Protein AF-A0A527HBV7-F1 (afdb_monomer_lite)

Structure (mmCIF, N/CA/C/O backbone):
data_AF-A0A527HBV7-F1
#
_entry.id   AF-A0A527HBV7-F1
#
loop_
_atom_site.group_PDB
_atom_site.id
_atom_site.type_symbol
_atom_site.label_atom_id
_atom_site.label_alt_id
_atom_site.label_comp_id
_atom_site.label_asym_id
_atom_site.label_entity_id
_atom_site.label_seq_id
_atom_site.pdbx_PDB_ins_code
_atom_site.Cartn_x
_atom_site.Cartn_y
_atom_site.Cartn_z
_atom_site.occupancy
_atom_site.B_iso_or_equiv
_atom_site.auth_seq_id
_atom_site.auth_comp_id
_atom_site.auth_asym_id
_atom_site.auth_atom_id
_atom_site.pdbx_PDB_model_num
ATOM 1 N N . MET A 1 1 ? 36.853 -16.652 -9.751 1.00 34.62 1 MET A N 1
ATOM 2 C CA . MET A 1 1 ? 35.668 -16.630 -10.630 1.00 34.62 1 MET A CA 1
ATOM 3 C C . MET A 1 1 ? 34.472 -17.006 -9.772 1.00 34.62 1 MET A C 1
ATOM 5 O O . MET A 1 1 ? 34.396 -18.146 -9.344 1.00 34.62 1 MET A O 1
ATOM 9 N N . ALA A 1 2 ? 33.659 -16.024 -9.376 1.00 39.72 2 ALA A N 1
ATOM 10 C CA . ALA A 1 2 ? 32.549 -16.206 -8.439 1.00 39.72 2 ALA A CA 1
ATOM 11 C C . ALA A 1 2 ? 31.229 -16.250 -9.221 1.00 39.72 2 ALA A C 1
ATOM 13 O O . ALA A 1 2 ? 30.646 -15.218 -9.546 1.00 39.72 2 ALA A O 1
ATOM 14 N N . GLU A 1 3 ? 30.794 -17.458 -9.561 1.00 42.59 3 GLU A N 1
ATOM 15 C CA . GLU A 1 3 ? 29.516 -17.732 -10.215 1.00 42.59 3 GLU A CA 1
ATOM 16 C C . GLU A 1 3 ? 28.474 -17.983 -9.114 1.00 42.59 3 GLU A C 1
ATOM 18 O O . GLU A 1 3 ? 28.363 -19.090 -8.597 1.00 42.59 3 GLU A O 1
ATOM 23 N N . GLY A 1 4 ? 27.773 -16.941 -8.657 1.00 39.84 4 GLY A N 1
ATOM 24 C CA . GLY A 1 4 ? 26.868 -17.102 -7.510 1.00 39.84 4 GLY A CA 1
ATOM 25 C C . GLY A 1 4 ? 25.783 -16.047 -7.312 1.00 39.84 4 GLY A C 1
ATOM 26 O O . GLY A 1 4 ? 25.232 -15.981 -6.223 1.00 39.84 4 GLY A O 1
ATOM 27 N N . SER A 1 5 ? 25.463 -15.213 -8.312 1.00 44.16 5 SER A N 1
ATOM 28 C CA . SER A 1 5 ? 24.496 -14.106 -8.128 1.00 44.16 5 SER A CA 1
ATOM 29 C C . SER A 1 5 ? 23.471 -13.924 -9.265 1.00 44.16 5 SER A C 1
ATOM 31 O O . SER A 1 5 ? 22.804 -12.896 -9.318 1.00 44.16 5 SER A O 1
ATOM 33 N N . ARG A 1 6 ? 23.319 -14.874 -10.202 1.00 46.75 6 ARG A N 1
ATOM 34 C CA . ARG A 1 6 ? 22.476 -14.681 -11.408 1.00 46.75 6 ARG A CA 1
ATOM 35 C C . ARG A 1 6 ? 21.042 -15.240 -11.316 1.00 46.75 6 ARG A C 1
ATOM 37 O O . ARG A 1 6 ? 20.349 -15.224 -12.318 1.00 46.75 6 ARG A O 1
ATOM 44 N N . ASN A 1 7 ? 20.569 -15.741 -10.173 1.00 44.84 7 ASN A N 1
ATOM 45 C CA . ASN A 1 7 ? 19.271 -16.440 -10.122 1.00 44.84 7 ASN A CA 1
ATOM 46 C C . ASN A 1 7 ? 18.417 -16.102 -8.886 1.00 44.84 7 ASN A C 1
ATOM 48 O O . ASN A 1 7 ? 17.815 -16.993 -8.294 1.00 44.84 7 ASN A O 1
ATOM 52 N N . GLU A 1 8 ? 18.306 -14.831 -8.499 1.00 52.16 8 GLU A N 1
ATOM 53 C CA . GLU A 1 8 ? 17.054 -14.412 -7.852 1.00 52.16 8 GLU A CA 1
ATOM 54 C C . GLU A 1 8 ? 16.021 -14.252 -8.973 1.00 52.16 8 GLU A C 1
ATOM 56 O O . GLU A 1 8 ? 16.289 -13.515 -9.928 1.00 52.16 8 GLU A O 1
ATOM 61 N N . PRO A 1 9 ? 14.890 -14.983 -8.952 1.00 56.53 9 PRO A N 1
ATOM 62 C CA . PRO A 1 9 ? 13.933 -14.927 -10.044 1.00 56.53 9 PRO A CA 1
ATOM 63 C C . PRO A 1 9 ? 13.414 -13.496 -10.160 1.00 56.53 9 PRO A C 1
ATOM 65 O O . PRO A 1 9 ? 12.757 -12.981 -9.254 1.00 56.53 9 PRO A O 1
ATOM 68 N N . ALA A 1 10 ? 13.733 -12.843 -11.278 1.00 72.06 10 ALA A N 1
ATOM 69 C CA . ALA A 1 10 ? 13.169 -11.548 -11.607 1.00 72.06 10 ALA A CA 1
ATOM 70 C C . ALA A 1 10 ? 11.639 -11.675 -11.575 1.00 72.06 10 ALA A C 1
ATOM 72 O O . ALA A 1 10 ? 11.065 -12.523 -12.261 1.00 72.06 10 ALA A O 1
ATOM 73 N N . MET A 1 11 ? 10.986 -10.872 -10.735 1.00 82.94 11 MET A N 1
ATOM 74 C CA . MET A 1 11 ? 9.534 -10.903 -10.606 1.00 82.94 11 MET A CA 1
ATOM 75 C C . MET A 1 11 ? 8.890 -10.534 -11.945 1.00 82.94 11 MET A C 1
ATOM 77 O O . MET A 1 11 ? 9.248 -9.531 -12.560 1.00 82.94 11 MET A O 1
ATOM 81 N N . ASP A 1 12 ? 7.930 -11.342 -12.391 1.00 90.62 12 ASP A N 1
ATOM 82 C CA . ASP A 1 12 ? 7.167 -11.057 -13.603 1.00 90.62 12 ASP A CA 1
ATOM 83 C C . ASP A 1 12 ? 6.135 -9.940 -13.367 1.00 90.62 12 ASP A C 1
ATOM 85 O O . ASP A 1 12 ? 5.543 -9.820 -12.288 1.00 90.62 12 ASP A O 1
ATOM 89 N N . ALA A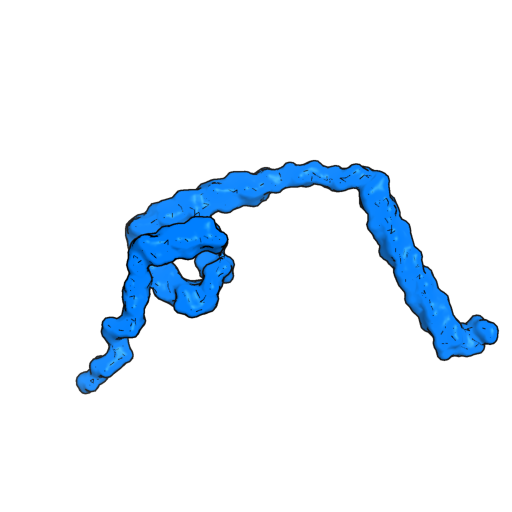 1 13 ? 5.855 -9.160 -14.412 1.00 91.25 13 ALA A N 1
ATOM 90 C CA . ALA A 1 13 ? 4.904 -8.055 -14.371 1.00 91.25 13 ALA A CA 1
ATOM 91 C C . ALA A 1 13 ? 3.490 -8.518 -13.996 1.00 91.25 13 ALA A C 1
ATOM 93 O O . ALA A 1 13 ? 2.790 -7.833 -13.247 1.00 91.25 13 ALA A O 1
ATOM 94 N N . ARG A 1 14 ? 3.069 -9.702 -14.468 1.00 92.94 14 ARG A N 1
ATOM 95 C CA . ARG A 1 14 ? 1.755 -10.259 -14.123 1.00 92.94 14 ARG A CA 1
ATOM 96 C C . ARG A 1 14 ? 1.682 -10.610 -12.642 1.00 92.94 14 ARG A C 1
ATOM 98 O O . ARG A 1 14 ? 0.683 -10.304 -11.995 1.00 92.94 14 ARG A O 1
ATOM 105 N N . ARG A 1 15 ? 2.737 -11.224 -12.094 1.00 93.12 15 ARG A N 1
ATOM 106 C CA . ARG A 1 15 ? 2.821 -11.565 -10.666 1.00 93.12 15 ARG A CA 1
ATOM 107 C C . ARG A 1 15 ? 2.798 -10.307 -9.802 1.00 93.12 15 ARG A C 1
ATOM 109 O O . ARG A 1 15 ? 2.022 -10.248 -8.851 1.00 93.12 15 ARG A O 1
ATOM 116 N N . PHE A 1 16 ? 3.572 -9.293 -10.182 1.00 94.75 16 PHE A N 1
ATOM 117 C CA . PHE A 1 16 ? 3.598 -7.997 -9.508 1.00 94.75 16 PHE A CA 1
ATOM 118 C C . PHE A 1 16 ? 2.216 -7.323 -9.509 1.00 94.75 16 PHE A C 1
ATOM 120 O O . PHE A 1 16 ? 1.757 -6.848 -8.473 1.00 94.75 16 PHE A O 1
ATOM 127 N N . ALA A 1 17 ? 1.506 -7.342 -10.643 1.00 94.62 17 ALA A N 1
ATOM 128 C CA . ALA A 1 17 ? 0.157 -6.787 -10.748 1.00 94.62 17 ALA A CA 1
ATOM 129 C C . ALA A 1 17 ? -0.869 -7.523 -9.874 1.00 94.62 17 ALA A C 1
ATOM 131 O O . ALA A 1 17 ? -1.761 -6.886 -9.317 1.00 94.62 17 ALA A O 1
ATOM 132 N N . VAL A 1 18 ? -0.764 -8.849 -9.745 1.00 95.50 18 VAL A N 1
ATOM 133 C CA . VAL A 1 18 ? -1.634 -9.632 -8.850 1.00 95.50 18 VAL A CA 1
ATOM 134 C C . VAL A 1 18 ? -1.381 -9.259 -7.390 1.00 95.50 18 VAL A C 1
ATOM 136 O O . VAL A 1 18 ? -2.333 -9.047 -6.643 1.00 95.50 18 VAL A O 1
ATOM 139 N N . LEU A 1 19 ? -0.113 -9.128 -6.989 1.00 95.31 19 LEU A N 1
ATOM 140 C CA . LEU A 1 19 ? 0.247 -8.723 -5.629 1.00 95.31 19 LEU A CA 1
ATOM 141 C C . LEU A 1 19 ? -0.235 -7.302 -5.313 1.00 95.31 19 LEU A C 1
ATOM 143 O O . LEU A 1 19 ? -0.857 -7.095 -4.275 1.00 95.31 19 LEU A O 1
ATOM 147 N N . ALA A 1 20 ? -0.037 -6.353 -6.231 1.00 95.19 20 ALA A N 1
ATOM 148 C CA . ALA A 1 20 ? -0.498 -4.976 -6.064 1.00 95.19 20 ALA A CA 1
ATOM 149 C C . ALA A 1 20 ? -2.029 -4.868 -5.957 1.00 95.19 20 ALA A C 1
ATOM 151 O O . ALA A 1 20 ? -2.534 -4.051 -5.195 1.00 95.19 20 ALA A O 1
ATOM 152 N N . GLN A 1 21 ? -2.779 -5.703 -6.682 1.00 93.38 21 GLN A N 1
ATOM 153 C CA . GLN A 1 21 ? -4.243 -5.748 -6.573 1.00 93.38 21 GLN A CA 1
ATOM 154 C C . GLN A 1 21 ? -4.723 -6.370 -5.257 1.00 93.38 21 GLN A C 1
ATOM 156 O O . GLN A 1 21 ? -5.746 -5.950 -4.727 1.00 93.38 21 GLN A O 1
ATOM 161 N N . ALA A 1 22 ? -4.009 -7.370 -4.734 1.00 94.62 22 ALA A N 1
ATOM 162 C CA . ALA A 1 22 ? -4.402 -8.071 -3.512 1.00 94.62 22 ALA A CA 1
ATOM 163 C C . ALA A 1 22 ? -4.006 -7.323 -2.227 1.00 94.62 22 ALA A C 1
ATOM 165 O O . ALA A 1 22 ? -4.756 -7.338 -1.255 1.00 94.62 22 ALA A O 1
ATOM 166 N N . TYR A 1 23 ? -2.828 -6.690 -2.213 1.00 93.12 23 TYR A N 1
ATOM 167 C CA . TYR A 1 23 ? -2.235 -6.078 -1.016 1.00 93.12 23 TYR A CA 1
ATOM 168 C C . TYR A 1 23 ? -2.142 -4.545 -1.076 1.00 93.12 23 TYR A C 1
ATOM 170 O O . TYR A 1 23 ? -1.781 -3.917 -0.076 1.00 93.12 23 TYR A O 1
ATOM 178 N N . GLY A 1 24 ? -2.467 -3.942 -2.220 1.00 93.56 24 GLY A N 1
ATOM 179 C CA . GLY A 1 24 ? -2.345 -2.506 -2.458 1.00 93.56 24 GLY A CA 1
ATOM 180 C C . GLY A 1 24 ? -0.949 -2.083 -2.920 1.00 93.56 24 GLY A C 1
ATOM 181 O O . GLY A 1 24 ? -0.043 -2.898 -3.140 1.00 93.56 24 GLY A O 1
ATOM 182 N N . GLY A 1 25 ? -0.776 -0.770 -3.072 1.00 93.06 25 GLY A N 1
ATOM 183 C CA . GLY A 1 25 ? 0.451 -0.141 -3.562 1.00 93.06 25 GLY A CA 1
ATOM 184 C C . GLY A 1 25 ? 1.592 -0.073 -2.538 1.00 93.06 25 GLY A C 1
ATOM 185 O O . GLY A 1 25 ? 2.720 0.258 -2.900 1.00 93.06 25 GLY A O 1
ATOM 186 N N . ASP A 1 26 ? 1.330 -0.385 -1.267 1.00 92.75 26 ASP A N 1
ATOM 187 C CA . ASP A 1 26 ? 2.341 -0.387 -0.206 1.00 92.75 26 ASP A CA 1
ATOM 188 C C . ASP A 1 26 ? 3.041 -1.751 -0.100 1.00 92.75 26 ASP A C 1
ATOM 190 O O . ASP A 1 26 ? 2.504 -2.710 0.460 1.00 92.75 26 ASP A O 1
ATOM 194 N N . LEU A 1 27 ? 4.288 -1.816 -0.579 1.00 92.25 27 LEU A N 1
ATOM 195 C CA . LEU A 1 27 ? 5.133 -3.019 -0.545 1.00 92.25 27 LEU A CA 1
ATOM 196 C C . LEU A 1 27 ? 5.354 -3.573 0.873 1.00 92.25 27 LEU A C 1
ATOM 198 O O . LEU A 1 27 ? 5.653 -4.755 1.029 1.00 92.25 27 LEU A O 1
ATOM 202 N N . ARG A 1 28 ? 5.188 -2.765 1.929 1.00 91.88 28 ARG A N 1
ATOM 203 C CA . ARG A 1 28 ? 5.314 -3.240 3.319 1.00 91.88 28 ARG A CA 1
ATOM 204 C C . ARG A 1 28 ? 4.185 -4.191 3.713 1.00 91.88 28 ARG A C 1
ATOM 206 O O . ARG A 1 28 ? 4.366 -4.996 4.621 1.00 91.88 28 ARG A O 1
ATOM 213 N N . ARG A 1 29 ? 3.031 -4.100 3.042 1.00 90.69 29 ARG A N 1
ATOM 214 C CA . ARG A 1 29 ? 1.867 -4.975 3.264 1.00 90.69 29 ARG A CA 1
ATOM 215 C C . ARG A 1 29 ? 2.008 -6.324 2.557 1.00 90.69 29 ARG A C 1
ATOM 217 O O . ARG A 1 29 ? 1.199 -7.218 2.788 1.00 90.69 29 ARG A O 1
ATOM 224 N N . TRP A 1 30 ? 3.009 -6.473 1.690 1.00 94.06 30 TRP A N 1
ATOM 225 C CA . TRP A 1 30 ? 3.188 -7.674 0.886 1.00 94.06 30 TRP A CA 1
ATOM 226 C C . TRP A 1 30 ? 3.808 -8.821 1.703 1.00 94.06 30 TRP A C 1
ATOM 228 O O . TRP A 1 30 ? 4.542 -8.577 2.675 1.00 94.06 30 TRP A O 1
ATOM 238 N N . PRO A 1 31 ? 3.565 -10.084 1.297 1.00 94.19 31 PRO A N 1
ATOM 239 C CA . PRO A 1 31 ? 4.224 -11.249 1.882 1.00 94.19 31 PRO A CA 1
ATOM 240 C C . PRO A 1 31 ? 5.750 -11.104 1.868 1.00 94.19 31 PRO A C 1
ATOM 242 O O . PRO A 1 31 ? 6.316 -10.717 0.849 1.00 94.19 31 PRO A O 1
ATOM 245 N N . GLU A 1 32 ? 6.420 -11.452 2.976 1.00 93.50 32 GLU A N 1
ATOM 246 C CA . GLU A 1 32 ? 7.878 -11.281 3.154 1.00 93.50 32 GLU A CA 1
ATOM 247 C C . GLU A 1 32 ? 8.686 -11.862 1.985 1.00 93.50 32 GLU A C 1
ATOM 249 O O . GLU A 1 32 ? 9.560 -11.191 1.444 1.00 93.50 32 GLU A O 1
ATOM 254 N N . ALA A 1 33 ? 8.321 -13.068 1.537 1.00 90.62 33 ALA A N 1
ATOM 255 C CA . ALA A 1 33 ? 8.989 -13.770 0.442 1.00 90.62 33 ALA A CA 1
ATOM 256 C C . ALA A 1 33 ? 8.999 -12.988 -0.885 1.00 90.62 33 ALA A C 1
ATOM 258 O O . ALA A 1 33 ? 9.880 -13.193 -1.712 1.00 90.62 33 ALA A O 1
ATOM 259 N N . GLU A 1 34 ? 8.037 -12.087 -1.087 1.00 91.00 34 GLU A N 1
ATOM 260 C CA . GLU A 1 34 ? 7.849 -11.345 -2.335 1.00 91.00 34 GLU A CA 1
ATOM 261 C C . GLU A 1 34 ? 8.333 -9.887 -2.228 1.00 91.00 34 GLU A C 1
ATOM 263 O O . GLU A 1 34 ? 8.422 -9.196 -3.242 1.00 91.00 34 GLU A O 1
ATOM 268 N N . ARG A 1 35 ? 8.670 -9.385 -1.026 1.00 92.62 35 ARG A N 1
ATOM 269 C CA . ARG A 1 35 ? 9.021 -7.963 -0.833 1.00 92.62 35 ARG A CA 1
ATOM 270 C C . ARG A 1 35 ? 10.317 -7.570 -1.525 1.00 92.62 35 ARG A C 1
ATOM 272 O O . ARG A 1 35 ? 10.370 -6.509 -2.144 1.00 92.62 35 ARG A O 1
ATOM 279 N N . MET A 1 36 ? 11.351 -8.406 -1.435 1.00 91.44 36 MET A N 1
ATOM 280 C CA . MET A 1 36 ? 12.645 -8.131 -2.071 1.00 91.44 36 MET A CA 1
ATOM 281 C C . MET A 1 36 ? 12.500 -8.070 -3.594 1.00 91.44 36 MET A C 1
ATOM 283 O O . MET A 1 36 ? 12.828 -7.056 -4.212 1.00 91.44 36 MET A O 1
ATOM 287 N N . ALA A 1 37 ? 11.907 -9.105 -4.191 1.00 90.44 37 ALA A N 1
ATOM 288 C CA . ALA A 1 37 ? 11.670 -9.176 -5.630 1.00 90.44 37 ALA A CA 1
ATOM 289 C C . ALA A 1 37 ? 10.712 -8.069 -6.119 1.00 90.44 37 ALA A C 1
ATOM 291 O O . ALA A 1 37 ? 10.949 -7.450 -7.160 1.00 90.44 37 ALA A O 1
ATOM 292 N N . GLY A 1 38 ? 9.684 -7.745 -5.328 1.00 91.62 38 GLY A N 1
ATOM 293 C CA . GLY A 1 38 ? 8.784 -6.622 -5.579 1.00 91.62 38 GLY A CA 1
ATOM 294 C C . GLY A 1 38 ? 9.493 -5.268 -5.536 1.00 91.62 38 GLY A C 1
ATOM 295 O O . GLY A 1 38 ? 9.269 -4.438 -6.411 1.00 91.62 38 GLY A O 1
ATOM 296 N N . THR A 1 39 ? 10.403 -5.048 -4.586 1.00 93.38 39 THR A N 1
ATOM 297 C CA . THR A 1 39 ? 11.181 -3.799 -4.480 1.00 93.38 39 THR A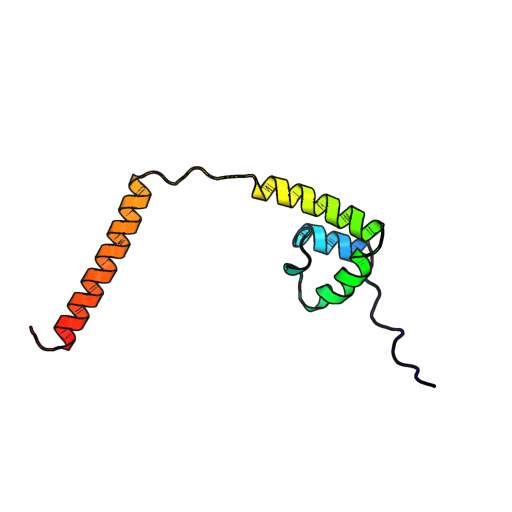 CA 1
ATOM 298 C C . THR A 1 39 ? 12.080 -3.599 -5.699 1.00 93.38 39 THR A C 1
ATOM 300 O O . THR A 1 39 ? 12.138 -2.500 -6.252 1.00 93.38 39 THR A O 1
ATOM 303 N N . VAL A 1 40 ? 12.727 -4.669 -6.170 1.00 93.06 40 VAL A N 1
ATOM 304 C CA . VAL A 1 40 ? 13.541 -4.637 -7.394 1.00 93.06 40 VAL A CA 1
ATOM 305 C C . VAL A 1 40 ? 12.673 -4.318 -8.616 1.00 93.06 40 VAL A C 1
ATOM 307 O O . VAL A 1 40 ? 13.010 -3.427 -9.397 1.00 93.06 40 VAL A O 1
ATOM 310 N N . PHE A 1 41 ? 11.519 -4.977 -8.769 1.00 92.44 41 PHE A N 1
ATOM 311 C CA . PHE A 1 41 ? 10.624 -4.730 -9.904 1.00 92.44 41 PHE A CA 1
ATOM 312 C C . PHE A 1 41 ? 9.969 -3.342 -9.863 1.00 92.44 41 PHE A C 1
ATOM 314 O O . PHE A 1 41 ? 9.776 -2.715 -10.908 1.00 92.44 41 PHE A O 1
ATOM 321 N N . ALA A 1 4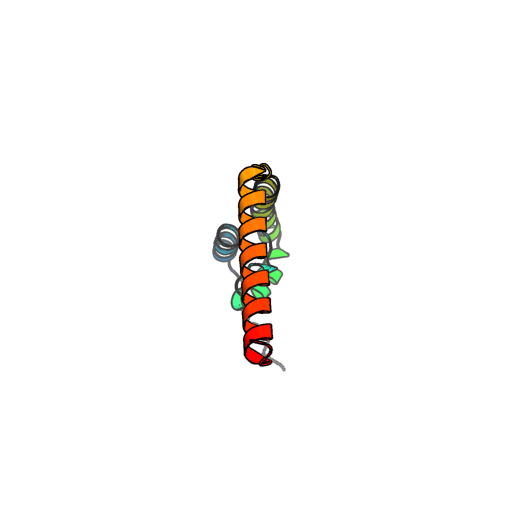2 ? 9.670 -2.817 -8.674 1.00 92.88 42 ALA A N 1
ATOM 322 C CA . ALA A 1 42 ? 9.065 -1.501 -8.480 1.00 92.88 42 ALA A CA 1
ATOM 323 C C . ALA A 1 42 ? 9.933 -0.349 -9.011 1.00 92.88 42 ALA A C 1
ATOM 325 O O . ALA A 1 42 ? 9.404 0.709 -9.350 1.00 92.88 42 ALA A O 1
ATOM 326 N N . ALA A 1 43 ? 11.251 -0.543 -9.138 1.00 91.75 43 ALA A N 1
ATOM 327 C CA . ALA A 1 43 ? 12.138 0.442 -9.753 1.00 91.75 43 ALA A CA 1
ATOM 328 C C . ALA A 1 43 ? 11.886 0.615 -11.267 1.00 91.75 43 ALA A C 1
ATOM 330 O O . ALA A 1 43 ? 12.175 1.683 -11.821 1.00 91.75 43 ALA A O 1
ATOM 331 N N . SER A 1 44 ? 11.313 -0.399 -11.928 1.00 92.00 44 SER A N 1
ATOM 332 C CA . SER A 1 44 ? 10.974 -0.368 -13.354 1.00 92.00 44 SER A CA 1
ATOM 333 C C . SER A 1 44 ? 9.816 0.592 -13.660 1.00 92.00 44 SER A C 1
ATOM 335 O O . SER A 1 44 ? 8.975 0.889 -12.811 1.00 92.00 44 SER A O 1
ATOM 337 N N . GLY A 1 45 ? 9.729 1.066 -14.908 1.00 91.56 45 GLY A N 1
ATOM 338 C CA . GLY A 1 45 ? 8.617 1.921 -15.345 1.00 91.56 45 GLY A CA 1
ATOM 339 C C . GLY A 1 45 ? 7.248 1.241 -15.215 1.00 91.56 45 GLY A C 1
ATOM 340 O O . GLY A 1 45 ? 6.287 1.874 -14.779 1.00 91.56 45 GLY A O 1
ATOM 341 N N . ALA A 1 46 ? 7.176 -0.059 -15.522 1.00 90.88 46 ALA A N 1
ATOM 342 C CA . ALA A 1 46 ? 5.960 -0.857 -15.374 1.00 90.88 46 ALA A CA 1
ATOM 343 C C . ALA A 1 46 ? 5.560 -1.012 -13.899 1.00 90.88 46 ALA A C 1
ATOM 345 O O . ALA A 1 46 ? 4.404 -0.777 -13.552 1.00 90.88 46 ALA A O 1
ATOM 346 N N . GLY A 1 47 ? 6.522 -1.320 -13.021 1.00 92.81 47 GLY A N 1
ATOM 347 C CA . GLY A 1 47 ? 6.297 -1.405 -11.578 1.00 92.81 47 GLY A CA 1
ATOM 348 C C . GLY A 1 47 ? 5.751 -0.098 -11.002 1.00 92.81 47 GLY A C 1
ATOM 349 O O . GLY A 1 47 ? 4.728 -0.105 -10.320 1.00 92.81 47 GLY A O 1
ATOM 350 N N . LYS A 1 48 ? 6.350 1.045 -11.365 1.00 94.44 48 LYS A N 1
ATOM 351 C CA . LYS A 1 48 ? 5.859 2.376 -10.963 1.00 94.44 48 LYS A CA 1
ATOM 352 C C . LYS A 1 48 ? 4.438 2.652 -11.448 1.00 94.44 48 LYS A C 1
ATOM 354 O O . LYS A 1 48 ? 3.642 3.209 -10.696 1.00 94.44 48 LYS A O 1
ATOM 359 N N . ALA A 1 49 ? 4.110 2.287 -12.688 1.00 94.38 49 ALA A N 1
ATOM 360 C CA . ALA A 1 49 ? 2.768 2.486 -13.233 1.00 94.38 49 ALA A CA 1
ATOM 361 C C . ALA A 1 49 ? 1.718 1.660 -12.472 1.00 94.38 49 ALA A C 1
ATOM 363 O O . ALA A 1 49 ? 0.678 2.201 -12.094 1.00 94.38 49 ALA A O 1
ATOM 364 N N . ILE A 1 50 ? 2.026 0.391 -12.188 1.00 94.62 50 ILE A N 1
ATOM 365 C CA . ILE A 1 50 ? 1.150 -0.516 -11.437 1.00 94.62 50 ILE A CA 1
ATOM 366 C C . ILE A 1 50 ? 0.955 -0.021 -9.998 1.00 94.62 50 ILE A C 1
ATOM 368 O O . ILE A 1 50 ? -0.183 0.106 -9.547 1.00 94.62 50 ILE A O 1
ATOM 372 N N . LEU A 1 51 ? 2.037 0.323 -9.287 1.00 94.88 51 LEU A N 1
ATOM 373 C CA . LEU A 1 51 ? 1.936 0.827 -7.912 1.00 94.88 51 LEU A CA 1
ATOM 374 C C . LEU A 1 51 ? 1.200 2.163 -7.837 1.00 94.88 51 LEU A C 1
ATOM 376 O O . LEU A 1 51 ? 0.446 2.381 -6.896 1.00 94.88 51 LEU A O 1
ATOM 380 N N . ARG A 1 52 ? 1.365 3.049 -8.828 1.00 94.31 52 ARG A N 1
ATOM 381 C CA . ARG A 1 52 ? 0.618 4.314 -8.880 1.00 94.31 52 ARG A CA 1
ATOM 382 C C . ARG A 1 52 ? -0.881 4.069 -9.009 1.00 94.31 52 ARG A C 1
ATOM 384 O O . ARG A 1 52 ? -1.664 4.741 -8.342 1.00 94.31 52 ARG A O 1
ATOM 391 N N . GLN A 1 53 ? -1.281 3.124 -9.857 1.00 93.31 53 GLN A N 1
ATOM 392 C CA . GLN A 1 53 ? -2.687 2.763 -10.012 1.00 93.31 53 GLN A CA 1
ATOM 393 C C . GLN A 1 53 ? -3.257 2.189 -8.708 1.00 93.31 53 GLN A C 1
ATOM 395 O O . GLN A 1 53 ? -4.296 2.662 -8.252 1.00 93.31 53 GLN A O 1
ATOM 400 N N . ALA A 1 54 ? -2.553 1.242 -8.078 1.00 93.06 54 ALA A N 1
ATOM 401 C CA . ALA A 1 54 ? -2.970 0.662 -6.801 1.00 93.06 54 ALA A CA 1
ATOM 402 C C . ALA A 1 54 ? -3.028 1.717 -5.679 1.00 93.06 54 ALA A C 1
ATOM 404 O O . ALA A 1 54 ? -4.046 1.855 -5.011 1.00 93.06 54 ALA A O 1
ATOM 405 N N . GLY A 1 55 ? -1.994 2.551 -5.553 1.00 92.38 55 GLY A N 1
ATOM 406 C CA . GLY A 1 55 ? -1.922 3.606 -4.540 1.00 92.38 55 GLY A CA 1
ATOM 407 C C . GLY A 1 55 ? -2.964 4.716 -4.715 1.00 92.38 55 GLY A C 1
ATOM 408 O O . GLY A 1 55 ? -3.366 5.336 -3.737 1.00 92.38 55 GLY A O 1
ATOM 409 N N . THR A 1 56 ? -3.443 4.959 -5.940 1.00 92.44 56 THR A N 1
ATOM 410 C CA . THR A 1 56 ? -4.554 5.899 -6.176 1.00 92.44 56 THR A CA 1
ATOM 411 C C . THR A 1 56 ? -5.850 5.362 -5.573 1.00 92.44 56 THR A C 1
ATOM 413 O O . THR A 1 56 ? -6.581 6.109 -4.928 1.00 92.44 56 THR A O 1
ATOM 416 N N . LEU A 1 57 ? -6.125 4.065 -5.754 1.00 90.94 57 LEU A N 1
ATOM 417 C CA . LEU A 1 57 ? -7.272 3.415 -5.125 1.00 90.94 57 LEU A CA 1
ATOM 418 C C . LEU A 1 57 ? -7.127 3.408 -3.600 1.00 90.94 57 LEU A C 1
ATOM 420 O O . LEU A 1 57 ? -8.074 3.771 -2.909 1.00 90.94 57 LEU A O 1
ATOM 424 N N . ASP A 1 58 ? -5.943 3.071 -3.087 1.00 90.81 58 ASP A N 1
ATOM 425 C CA . ASP A 1 58 ? -5.672 3.080 -1.646 1.00 90.81 58 ASP A CA 1
ATOM 426 C C . ASP A 1 58 ? -5.925 4.467 -1.037 1.00 90.81 58 ASP A C 1
ATOM 428 O O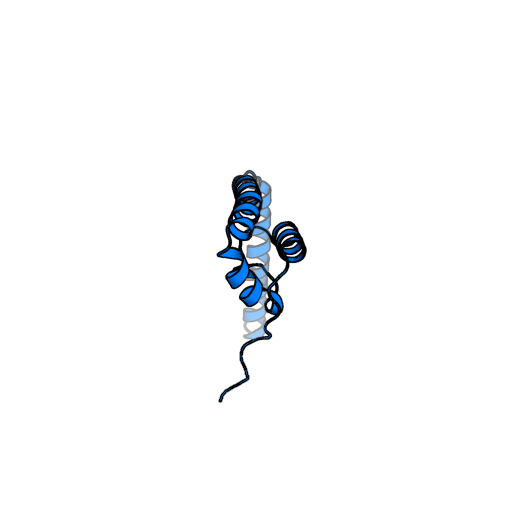 . ASP A 1 58 ? -6.617 4.581 -0.032 1.00 90.81 58 ASP A O 1
ATOM 432 N N . ALA A 1 59 ? -5.453 5.537 -1.686 1.00 90.69 59 ALA A N 1
ATOM 433 C CA . ALA A 1 59 ? -5.676 6.906 -1.222 1.00 90.69 59 ALA A CA 1
ATOM 434 C C . ALA A 1 59 ? -7.163 7.300 -1.218 1.00 90.69 59 ALA A C 1
ATOM 436 O O . ALA A 1 59 ? -7.617 8.006 -0.316 1.00 90.69 59 ALA A O 1
ATOM 437 N N . LEU A 1 60 ? -7.935 6.840 -2.210 1.00 91.44 60 LEU A N 1
ATOM 438 C CA . LEU A 1 60 ? -9.383 7.051 -2.243 1.00 91.44 60 LEU A CA 1
ATOM 439 C C . LEU A 1 60 ? -10.078 6.314 -1.094 1.00 91.44 60 LEU A C 1
ATOM 441 O O . LEU A 1 60 ? -10.943 6.895 -0.439 1.00 91.44 60 LEU A O 1
ATOM 44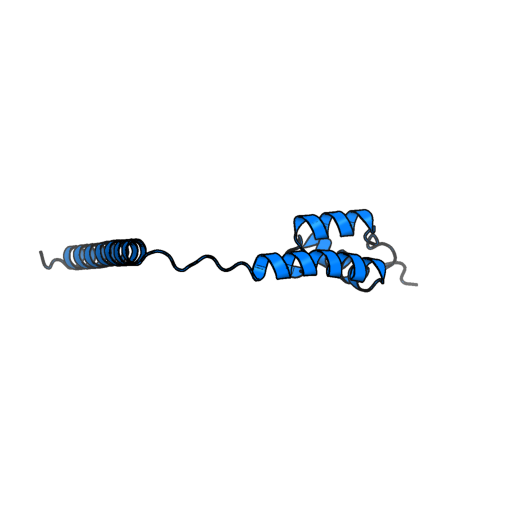5 N N . LEU A 1 61 ? -9.683 5.072 -0.816 1.00 89.69 61 LEU A N 1
ATOM 446 C CA . LEU A 1 61 ? -10.233 4.290 0.292 1.00 89.69 61 LEU A CA 1
ATOM 447 C C . LEU A 1 61 ? -9.859 4.887 1.655 1.00 89.69 61 LEU A C 1
ATOM 449 O O . LEU A 1 61 ? -10.730 5.030 2.507 1.00 89.69 61 LEU A O 1
ATOM 453 N N . ASP A 1 62 ? -8.610 5.318 1.839 1.00 88.69 62 ASP A N 1
ATOM 454 C CA . ASP A 1 62 ? -8.139 5.955 3.076 1.00 88.69 62 ASP A CA 1
ATOM 455 C C . ASP A 1 62 ? -8.829 7.307 3.336 1.00 88.69 62 ASP A C 1
ATOM 457 O O . ASP A 1 62 ? -8.951 7.744 4.483 1.00 88.69 62 ASP A O 1
ATOM 461 N N . SER A 1 63 ? -9.310 7.978 2.282 1.00 88.12 63 SER A N 1
ATOM 462 C CA . SER A 1 63 ? -10.064 9.231 2.412 1.00 88.12 63 SER A CA 1
ATOM 463 C C . SER A 1 63 ? -11.477 9.036 2.971 1.00 88.12 63 SER A C 1
ATOM 465 O O . SER A 1 63 ? -12.084 9.991 3.465 1.00 88.12 63 SER A O 1
ATOM 467 N N . TYR A 1 64 ? -12.002 7.808 2.923 1.00 86.50 64 TYR A N 1
ATOM 468 C CA . TYR A 1 64 ? -13.330 7.501 3.426 1.00 86.50 64 TYR A CA 1
ATOM 469 C C . TYR A 1 64 ? -13.340 7.519 4.959 1.00 86.50 64 TYR A C 1
ATOM 471 O O . TYR A 1 64 ? -12.930 6.569 5.629 1.00 86.50 64 TYR A O 1
ATOM 479 N N . ARG A 1 65 ? -13.833 8.620 5.535 1.00 78.94 65 ARG A N 1
ATOM 480 C CA . ARG A 1 65 ? -14.129 8.708 6.967 1.00 78.94 65 ARG A CA 1
ATOM 481 C C . ARG A 1 65 ? -15.552 8.252 7.243 1.00 78.94 65 ARG A C 1
ATOM 483 O O . ARG A 1 65 ? -16.504 8.798 6.698 1.00 78.94 65 ARG A O 1
ATOM 490 N N . VAL A 1 66 ? -15.673 7.292 8.150 1.00 79.69 66 VAL A N 1
ATOM 491 C CA . VAL A 1 66 ? -16.944 6.942 8.783 1.00 79.69 66 VAL A CA 1
ATOM 492 C C . VAL A 1 66 ? -17.242 7.983 9.860 1.00 79.69 66 VAL A C 1
ATOM 494 O O . VAL A 1 66 ? -16.341 8.359 10.618 1.00 79.69 66 VAL A O 1
ATOM 497 N N . ASP A 1 67 ? -18.489 8.450 9.918 1.00 76.31 67 ASP A N 1
ATOM 498 C CA . ASP A 1 67 ? -18.933 9.374 10.959 1.00 76.31 67 ASP A CA 1
ATOM 499 C C . ASP A 1 67 ? -18.714 8.786 12.354 1.00 76.31 67 ASP A C 1
ATOM 501 O O . ASP A 1 67 ? -18.786 7.572 12.573 1.00 76.31 67 ASP A O 1
ATOM 505 N N . ALA A 1 68 ? -18.426 9.669 13.313 1.00 69.88 68 ALA A N 1
ATOM 506 C CA . ALA A 1 68 ? -18.206 9.253 14.687 1.00 69.88 68 ALA A CA 1
ATOM 507 C C . ALA A 1 68 ? -19.438 8.484 15.202 1.00 69.88 68 ALA A C 1
ATOM 509 O O . ALA A 1 68 ? -20.569 8.924 14.976 1.00 69.88 68 ALA A O 1
ATOM 510 N N . PRO A 1 69 ? -19.236 7.350 15.898 1.00 70.25 69 PRO A N 1
ATOM 511 C CA . PRO A 1 69 ? -20.343 6.573 16.430 1.00 70.25 69 PRO A CA 1
ATOM 512 C C . PRO A 1 69 ? -21.212 7.436 17.347 1.00 70.25 69 PRO A C 1
ATOM 514 O O . PRO A 1 69 ? -20.700 8.281 18.086 1.00 70.25 69 PRO A O 1
ATOM 517 N N . ASP A 1 70 ? -22.525 7.197 17.307 1.00 75.75 70 ASP A N 1
ATOM 518 C CA . ASP A 1 70 ? -23.490 7.941 18.110 1.00 75.75 70 ASP A CA 1
ATOM 519 C C . ASP A 1 70 ? -23.105 7.932 19.601 1.00 75.75 70 ASP A C 1
ATOM 521 O O . ASP A 1 70 ? -22.575 6.951 20.140 1.00 75.75 70 ASP A O 1
ATOM 525 N N . LYS A 1 71 ? -23.388 9.043 20.287 1.00 74.38 71 LYS A N 1
ATOM 526 C CA . LYS A 1 71 ? -23.019 9.276 21.692 1.00 74.38 71 LYS A CA 1
ATOM 527 C C . LYS A 1 71 ? -23.547 8.172 22.611 1.00 74.38 71 LYS A C 1
ATOM 529 O O . LYS A 1 71 ? -22.910 7.874 23.623 1.00 74.38 71 LYS A O 1
ATOM 534 N N . ALA A 1 72 ? -24.664 7.540 22.246 1.00 75.19 72 ALA A N 1
ATOM 535 C CA . ALA A 1 72 ? -25.211 6.388 22.951 1.00 75.19 72 ALA A CA 1
ATOM 536 C C . ALA A 1 72 ? -24.240 5.192 22.960 1.00 75.19 72 ALA A C 1
ATOM 538 O O . ALA A 1 72 ? -23.976 4.635 24.025 1.00 75.19 72 ALA A O 1
ATOM 539 N N . LEU A 1 73 ? -23.636 4.849 21.814 1.00 76.19 73 LEU A N 1
ATOM 540 C CA . LEU A 1 73 ? -22.670 3.750 21.718 1.00 76.19 73 LEU A CA 1
ATOM 541 C C . LEU A 1 73 ? -21.393 4.061 22.506 1.00 76.19 73 LEU A C 1
ATOM 543 O O . LEU A 1 73 ? -20.878 3.202 23.222 1.00 76.19 73 LEU A O 1
ATOM 547 N N . HIS A 1 74 ? -20.914 5.305 22.432 1.00 79.44 74 HIS A N 1
ATOM 548 C CA . HIS A 1 74 ? -19.767 5.746 23.226 1.00 79.44 74 HIS A CA 1
ATOM 549 C C . HIS A 1 74 ? -20.039 5.613 24.735 1.00 79.44 74 HIS A C 1
ATOM 551 O O . HIS A 1 74 ? -19.215 5.074 25.478 1.00 79.44 74 HIS A O 1
ATOM 557 N N . GLY A 1 75 ? -21.234 6.018 25.180 1.00 78.56 75 GLY A N 1
ATOM 558 C CA . GLY A 1 75 ? -21.689 5.841 26.558 1.00 78.56 75 GLY A CA 1
ATOM 559 C C . GLY A 1 75 ? -21.766 4.371 26.982 1.00 78.56 75 GLY A C 1
ATOM 560 O O . GLY A 1 75 ? -21.312 4.026 28.075 1.00 78.56 75 GLY A O 1
ATOM 561 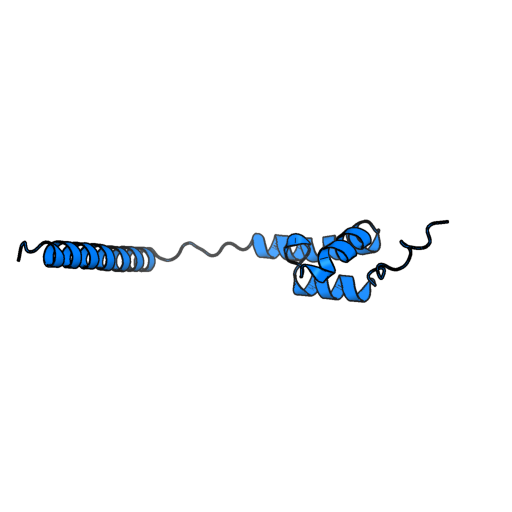N N . SER A 1 76 ? -22.270 3.485 26.117 1.00 80.69 76 SER A N 1
ATOM 562 C CA . SER A 1 76 ? -22.319 2.042 26.385 1.00 80.69 76 SER A CA 1
ATOM 563 C C . SER A 1 76 ? -20.926 1.421 26.531 1.00 80.69 76 SER A C 1
ATOM 565 O O . SER A 1 76 ? -20.714 0.624 27.445 1.00 80.69 76 SER A O 1
ATOM 567 N N . ILE A 1 77 ? -19.960 1.817 25.694 1.00 82.38 77 ILE A N 1
ATOM 568 C CA . ILE A 1 77 ? -18.567 1.349 25.786 1.00 82.38 77 ILE A CA 1
ATOM 569 C C . ILE A 1 77 ? -17.931 1.802 27.107 1.00 82.38 77 ILE A C 1
ATOM 571 O O . ILE A 1 77 ? -17.319 0.992 27.806 1.00 82.38 77 ILE A O 1
ATOM 575 N N . LEU A 1 78 ? -18.116 3.070 27.493 1.00 85.38 78 LEU A N 1
ATOM 576 C CA . LEU A 1 78 ? -17.599 3.592 28.761 1.00 85.38 78 LEU A CA 1
ATOM 577 C C . LEU A 1 78 ? -18.237 2.906 29.975 1.00 85.38 78 LEU A C 1
ATOM 579 O O . LEU A 1 78 ? -17.530 2.567 30.925 1.00 85.38 78 LEU A O 1
ATOM 583 N N . GLN A 1 79 ? -19.548 2.645 29.948 1.00 79.94 79 GLN A N 1
ATOM 584 C CA . GLN A 1 79 ? -20.207 1.890 31.016 1.00 79.94 79 GLN A CA 1
ATOM 585 C C . GLN A 1 79 ? -19.698 0.449 31.105 1.00 79.94 79 GLN A C 1
ATOM 587 O O . GLN A 1 79 ? -19.446 -0.036 32.210 1.00 79.94 79 GLN A O 1
ATOM 592 N N . ALA A 1 80 ? -19.523 -0.236 29.972 1.00 78.62 80 ALA A N 1
ATOM 593 C CA . ALA A 1 80 ? -18.969 -1.586 29.949 1.00 78.62 80 ALA A CA 1
ATOM 594 C C . ALA A 1 80 ? -17.547 -1.607 30.538 1.00 78.62 80 ALA A C 1
ATOM 596 O O . ALA A 1 80 ? -17.266 -2.389 31.449 1.00 78.62 80 ALA A O 1
ATOM 597 N N . ALA A 1 81 ? -16.683 -0.679 30.119 1.00 75.50 81 ALA A N 1
ATOM 598 C CA . ALA A 1 81 ? -15.331 -0.542 30.658 1.00 75.50 81 ALA A CA 1
ATOM 599 C C . ALA A 1 81 ? -15.329 -0.234 32.169 1.00 75.50 81 ALA A C 1
ATOM 601 O O . ALA A 1 81 ? -14.590 -0.857 32.937 1.00 75.50 81 ALA A O 1
ATOM 602 N N . GLY A 1 82 ? -16.203 0.671 32.624 1.00 73.12 82 GLY A N 1
ATOM 603 C CA . GLY A 1 82 ? -16.362 1.005 34.040 1.00 73.12 82 GLY A CA 1
ATOM 604 C C . GLY A 1 82 ? -16.780 -0.197 34.893 1.00 73.12 82 GLY A C 1
ATOM 605 O O . GLY A 1 82 ? -16.205 -0.431 35.958 1.00 73.12 82 GLY A O 1
ATOM 606 N N . ARG A 1 83 ? -17.721 -1.020 34.410 1.00 71.12 83 ARG A N 1
ATOM 607 C CA . ARG A 1 83 ? -18.167 -2.241 35.109 1.00 71.12 83 ARG A CA 1
ATOM 608 C C . ARG A 1 83 ? -17.033 -3.253 35.272 1.00 71.12 83 ARG A C 1
ATOM 610 O O . ARG A 1 83 ? -16.893 -3.822 36.354 1.00 71.12 83 ARG A O 1
ATOM 617 N N . HIS A 1 84 ? -16.190 -3.428 34.256 1.00 69.69 84 HIS A N 1
ATOM 618 C CA . HIS A 1 84 ? -15.037 -4.334 34.323 1.00 69.69 84 HIS A CA 1
ATOM 619 C C . HIS A 1 84 ? -13.992 -3.873 35.354 1.00 69.69 84 HIS A C 1
ATOM 621 O O . HIS A 1 84 ? -13.465 -4.685 36.118 1.00 69.69 84 HIS A O 1
ATOM 627 N N . LEU A 1 85 ? -13.722 -2.567 35.436 1.00 69.62 85 LEU A N 1
ATOM 628 C CA . LEU A 1 85 ? -12.781 -2.009 36.414 1.00 69.62 85 LEU A CA 1
ATOM 629 C C . LEU A 1 85 ? -13.286 -2.142 37.857 1.00 69.62 85 LEU A C 1
ATOM 631 O O . LEU A 1 85 ? -12.518 -2.514 38.749 1.00 69.62 85 LEU A O 1
ATOM 635 N N . VAL A 1 86 ? -14.575 -1.881 38.092 1.00 70.56 86 VAL A N 1
ATOM 636 C CA . VAL A 1 86 ? -15.199 -2.032 39.418 1.00 70.56 86 VAL A CA 1
ATOM 637 C C . VAL A 1 86 ? -15.187 -3.495 39.866 1.00 70.56 86 VAL A C 1
ATOM 639 O O . VAL A 1 86 ? -14.843 -3.777 41.014 1.00 70.56 86 VAL A O 1
ATOM 642 N N . GLN A 1 87 ? -15.485 -4.439 38.966 1.00 70.06 87 GLN A N 1
ATOM 643 C CA . GLN A 1 87 ? -15.418 -5.871 39.271 1.00 70.06 87 GLN A CA 1
ATOM 644 C C . GLN A 1 87 ? -13.999 -6.321 39.629 1.00 70.06 87 GLN A C 1
ATOM 646 O O . GLN A 1 87 ? -13.816 -7.005 40.636 1.00 70.06 87 GLN A O 1
ATOM 651 N N . ARG A 1 88 ? -12.984 -5.882 38.873 1.00 65.19 88 ARG A N 1
ATOM 652 C CA . ARG A 1 88 ? -11.579 -6.216 39.149 1.00 65.19 88 ARG A CA 1
ATOM 653 C C . ARG A 1 88 ? -11.110 -5.670 40.498 1.00 65.19 88 ARG A C 1
ATOM 655 O O . ARG A 1 88 ? -10.447 -6.385 41.241 1.00 65.19 88 ARG A O 1
ATOM 662 N N . ARG A 1 89 ? -11.498 -4.436 40.849 1.00 66.88 89 ARG A N 1
ATOM 663 C CA . ARG A 1 89 ? -11.221 -3.855 42.175 1.00 66.88 89 ARG A CA 1
ATOM 664 C C . ARG A 1 89 ? -11.891 -4.645 43.288 1.00 66.88 89 ARG A C 1
ATOM 666 O O . ARG A 1 89 ? -11.239 -4.961 44.273 1.00 66.88 89 ARG A O 1
ATOM 673 N N . ARG A 1 90 ? -13.166 -4.999 43.124 1.00 65.75 90 ARG A N 1
ATOM 674 C CA . ARG A 1 90 ? -13.914 -5.763 44.127 1.00 65.75 90 ARG A CA 1
ATOM 675 C C . ARG A 1 90 ? -13.321 -7.154 44.347 1.00 65.75 90 ARG A C 1
ATOM 677 O O . ARG A 1 90 ? -13.220 -7.565 45.492 1.00 65.75 90 ARG A O 1
ATOM 684 N N . GLN A 1 91 ? -12.867 -7.829 43.289 1.00 67.94 91 GLN A N 1
ATOM 685 C CA . GLN A 1 91 ? -12.146 -9.102 43.401 1.00 67.94 91 GLN A CA 1
ATOM 686 C C . GLN A 1 91 ? -10.790 -8.954 44.102 1.00 67.94 91 GLN A C 1
ATOM 688 O O . GLN A 1 91 ? -10.440 -9.800 44.915 1.00 67.94 91 GLN A O 1
ATOM 693 N N . TRP A 1 92 ? -10.057 -7.870 43.838 1.00 62.72 92 TRP A N 1
ATOM 694 C CA . TRP A 1 92 ? -8.817 -7.545 44.551 1.00 62.72 92 TRP A CA 1
ATOM 695 C C . TRP A 1 92 ? -9.048 -7.286 46.045 1.00 62.72 92 TRP A C 1
ATOM 697 O O . TRP A 1 92 ? -8.324 -7.823 46.875 1.00 62.72 92 TRP A O 1
ATOM 707 N N . PHE A 1 93 ? -10.083 -6.518 46.395 1.00 69.19 93 PHE A N 1
ATOM 708 C CA . PHE A 1 93 ? -10.469 -6.296 47.792 1.00 69.19 93 PHE A CA 1
ATOM 709 C C . PHE A 1 93 ? -10.910 -7.593 48.484 1.00 69.19 93 PHE A C 1
ATOM 711 O O . PHE A 1 93 ? -10.555 -7.812 49.638 1.00 69.19 93 PHE A O 1
ATOM 718 N N . TRP A 1 94 ? -11.613 -8.478 47.769 1.00 68.50 94 TRP A N 1
ATOM 719 C CA . TRP A 1 94 ? -11.994 -9.803 48.272 1.00 68.50 94 TRP A CA 1
ATOM 720 C C . TRP A 1 94 ? -10.775 -10.709 48.517 1.00 68.50 94 TRP A C 1
ATOM 722 O O . TRP A 1 94 ? -10.723 -11.414 49.518 1.00 68.50 94 TRP A O 1
ATOM 732 N N . TRP A 1 95 ? -9.764 -10.654 47.644 1.00 64.00 95 TRP A N 1
ATOM 733 C CA . TRP A 1 95 ? -8.506 -11.399 47.800 1.00 64.00 95 TRP A CA 1
ATOM 734 C C . TRP A 1 95 ? -7.628 -10.897 48.958 1.00 64.00 95 TRP A C 1
ATOM 736 O O . TRP A 1 95 ? -6.832 -11.662 49.491 1.00 64.00 95 TRP A O 1
ATOM 746 N N . LEU A 1 96 ? -7.769 -9.630 49.359 1.00 75.25 96 LEU A N 1
ATOM 747 C CA . LEU A 1 96 ? -7.019 -9.022 50.467 1.00 75.25 96 LEU A CA 1
ATOM 748 C C . LEU A 1 96 ? -7.660 -9.249 51.850 1.00 75.25 96 LEU A C 1
ATOM 750 O O . LEU A 1 96 ? -7.152 -8.725 52.837 1.00 75.25 96 LEU A O 1
ATOM 754 N N . GLY A 1 97 ? -8.750 -10.021 51.947 1.00 56.47 97 GLY A N 1
ATOM 755 C CA . GLY A 1 97 ? -9.345 -10.404 53.235 1.00 56.47 97 GLY A CA 1
ATOM 756 C C . GLY A 1 97 ? -10.035 -9.265 53.998 1.00 56.47 97 GLY A C 1
ATOM 757 O O . GLY A 1 97 ? -10.205 -9.360 55.207 1.00 56.47 97 GLY A O 1
ATOM 758 N N . LEU A 1 98 ? -10.436 -8.190 53.310 1.00 60.09 98 LEU A N 1
ATOM 759 C CA . LEU A 1 98 ? -11.247 -7.089 53.857 1.00 60.09 98 LEU A CA 1
ATOM 760 C C . LEU A 1 98 ? -12.748 -7.305 53.575 1.00 60.09 98 LEU A C 1
ATOM 762 O O . LEU A 1 98 ? -13.443 -6.395 53.118 1.00 60.09 98 LEU A O 1
ATOM 766 N N . GLY A 1 99 ? -13.223 -8.536 53.781 1.00 52.75 99 GLY A N 1
ATOM 767 C CA . GLY A 1 99 ? -14.618 -8.954 53.613 1.00 52.75 99 GLY A CA 1
ATOM 768 C C . GLY A 1 99 ? -15.148 -9.616 54.869 1.00 52.75 99 GLY A C 1
ATOM 769 O O . GLY A 1 99 ? -14.437 -10.508 55.377 1.00 52.75 99 GLY A O 1
#

Radius of gyration: 25.76 Å; chains: 1; bounding box: 61×27×69 Å

Secondary structure (DSSP, 8-state):
-----S-S-PPPHHHHHHHHHHH-S-GGGS-HHHHHHHHHHHTSHHHHHHHHHHHHHHHHHHT-PPPPPPHHHHHHHHHHHHHHHHHHHHHHHHHTT--

Sequence (99 aa):
MAEGSRNEPAMDARRFAVLAQAYGGDLRRWPEAERMAGTVFAASGAGKAILRQAGTLDALLDSYRVDAPDKALHGSILQAAGRHLVQRRRQWFWWLGLG

Foldseek 3Di:
DDPDPDDPPQDDLVNLLVQCVVQFLDLVSGDPVCSVNLVVCCVDPSVVVSSVVRVVVVVVVVPDDDDDPDPVVVVVVVVVVVVVVVVVVVVVCVVVVVD

pLDDT: mean 80.52, std 15.64, range [34.62, 95.5]